Protein AF-A0AA97F241-F1 (afdb_monomer)

Radius of gyration: 22.25 Å; Cα contacts (8 Å, |Δi|>4): 266; chains: 1; bounding box: 57×58×54 Å

Sequence (147 aa):
MTLIEFVVSIIVLSIIVVLAVPTLSTMINQQNLNKSADELIMLLKHARSIAILERRTVLVHIGTLSPVDPQILHWQPSGNTVLKSADTTLTFMPNGLLNIPSHAMVHTPTAFCSFMICDQAVAAQRSKTISISRMGRIQKVVEGKCL

Secondary structure (DSSP, 8-state):
--HHHHHHHHHHHHHHHTTSSHHHHHHHHHHHHHHHHHHHHHHHHHHHHHHHHTTS-EEEEESS-----TTEEEE---TT-EE-SPPEEEEE-TTS-EE--GGGEE-STT-EEEEEEES-SSS---EEEEEEETTS-EEEEEEE---

Foldseek 3Di:
DDPVVVVVVVVVVVVVVVPPPDVPLVVVLVVLQVVLVVVVVVLLVVQLVCCQVVVAKAKEKEDDDDPPDPRHHYGYRPDQKHWPDDTAIWIQGNQSFIDGPPVQWDPDPFIKGKIWMFSHDPPTAKIWIWIAGRNSDTDDTDIDGDD

Solvent-accessible surface area (backbone atoms only — not comparable to full-atom values): 8090 Å² total; per-residue (Å²): 138,59,75,66,63,57,52,53,53,53,54,56,55,56,63,60,65,72,76,71,67,76,61,60,61,56,51,52,28,51,50,27,36,50,49,33,52,50,51,48,54,49,48,55,52,49,43,36,49,48,6,42,76,72,60,36,75,30,41,36,38,42,43,93,82,72,82,94,44,97,76,46,46,78,41,61,63,35,81,59,22,30,70,75,45,80,69,44,67,40,36,25,32,40,87,35,33,36,55,70,53,74,91,56,46,47,96,51,102,72,46,28,32,65,45,39,36,20,26,30,83,72,88,34,65,37,22,42,35,42,30,35,30,46,70,57,40,79,76,46,78,44,79,47,63,44,126

Nearest PDB structures (foldseek):
  6j4e-assembly1_B  TM=7.756E-01  e=5.904E+00  Arabidopsis thaliana
  6s5u-assembly3_B  TM=3.373E-01  e=5.554E-01  Ophiorrhiza pumila
  5o7x-assembly1_A  TM=3.371E-01  e=2.685E+00  Saccharomyces cerevisiae S288C
  3ala-assembly1_A  TM=3.771E-01  e=7.523E+00  Homo sapiens

pLDDT: mean 85.56, std 10.24, range [57.0, 96.56]

Mean predicted aligned error: 9.05 Å

Structure (mmCIF, N/CA/C/O backbone):
data_AF-A0AA97F241-F1
#
_entry.id   AF-A0AA97F241-F1
#
loop_
_atom_site.group_PDB
_atom_site.id
_atom_site.type_symbol
_atom_site.label_atom_id
_atom_site.label_alt_id
_atom_site.label_comp_id
_atom_site.label_asym_id
_atom_site.label_entity_id
_atom_site.label_seq_id
_atom_site.pdbx_PDB_ins_code
_atom_site.Cartn_x
_atom_site.Cartn_y
_atom_site.Cartn_z
_atom_site.occupancy
_atom_site.B_iso_or_equiv
_atom_site.auth_seq_id
_atom_site.auth_comp_id
_atom_site.auth_asym_id
_atom_site.auth_atom_id
_atom_site.pdbx_PDB_model_num
ATOM 1 N N . MET A 1 1 ? -41.804 35.998 28.000 1.00 61.56 1 MET A N 1
ATOM 2 C CA . MET A 1 1 ? -41.162 34.681 27.808 1.00 61.56 1 MET A CA 1
ATOM 3 C C . MET A 1 1 ? -41.105 33.985 29.148 1.00 61.56 1 MET A C 1
ATOM 5 O O . MET A 1 1 ? -40.671 34.603 30.113 1.00 61.56 1 MET A O 1
ATOM 9 N N . THR A 1 2 ? -41.627 32.767 29.238 1.00 84.56 2 THR A N 1
ATOM 10 C CA . THR A 1 2 ? -41.733 32.043 30.512 1.00 84.56 2 THR A CA 1
ATOM 11 C C . THR A 1 2 ? -40.488 31.183 30.736 1.00 84.56 2 THR A C 1
ATOM 13 O O . THR A 1 2 ? -39.944 30.616 29.793 1.00 84.56 2 THR A O 1
ATOM 16 N N . LEU A 1 3 ? -40.021 31.082 31.986 1.00 74.94 3 LEU A N 1
ATOM 17 C CA . LEU A 1 3 ? -38.820 30.312 32.352 1.00 74.94 3 LEU A CA 1
ATOM 18 C C . LEU A 1 3 ? -38.917 28.836 31.907 1.00 74.94 3 LEU A C 1
ATOM 20 O O . LEU A 1 3 ? -37.918 28.219 31.549 1.00 74.94 3 LEU A O 1
ATOM 24 N N . ILE A 1 4 ? -40.139 28.292 31.886 1.00 81.19 4 ILE A N 1
ATOM 25 C CA . ILE A 1 4 ? -40.440 26.902 31.519 1.00 81.19 4 ILE A CA 1
ATOM 26 C C . ILE A 1 4 ? -40.190 26.620 30.030 1.00 81.19 4 ILE A C 1
ATOM 28 O O . ILE A 1 4 ? -39.648 25.577 29.677 1.00 81.19 4 ILE A O 1
ATOM 32 N N . GLU A 1 5 ? -40.515 27.570 29.156 1.00 82.62 5 GLU A N 1
ATOM 33 C CA . GLU A 1 5 ? -40.363 27.439 27.704 1.00 82.62 5 GLU A CA 1
ATOM 34 C C . GLU A 1 5 ? -38.882 27.357 27.302 1.00 82.62 5 GLU A C 1
ATOM 36 O O . GLU A 1 5 ? -38.494 26.593 26.413 1.00 82.62 5 GLU A O 1
ATOM 41 N N . PHE A 1 6 ? -38.030 28.080 28.033 1.00 82.19 6 PHE A N 1
ATOM 42 C CA . PHE A 1 6 ? -36.587 28.066 27.822 1.00 82.19 6 PHE A CA 1
ATOM 43 C C . PHE A 1 6 ? -35.944 26.750 28.295 1.00 82.19 6 PHE A C 1
ATOM 45 O O . PHE A 1 6 ? -35.092 26.195 27.602 1.00 82.19 6 PHE A O 1
ATOM 52 N N . VAL A 1 7 ? -36.398 26.194 29.425 1.00 86.25 7 VAL A N 1
ATOM 53 C CA . VAL A 1 7 ? -35.914 24.901 29.946 1.00 86.25 7 VAL A CA 1
ATOM 54 C C . VAL A 1 7 ? -36.297 23.748 29.014 1.00 86.25 7 VAL A C 1
ATOM 56 O O . VAL A 1 7 ? -35.450 22.916 28.693 1.00 86.25 7 VAL A O 1
ATOM 59 N N . VAL A 1 8 ? -37.535 23.721 28.512 1.00 83.25 8 VAL A N 1
ATOM 60 C CA . VAL A 1 8 ? -37.994 22.672 27.584 1.00 83.25 8 VAL A CA 1
ATOM 61 C C . VAL A 1 8 ? -37.211 22.711 26.269 1.00 83.25 8 VAL A C 1
ATOM 63 O O . VAL A 1 8 ? -36.788 21.666 25.779 1.00 83.25 8 VAL A O 1
ATOM 66 N N . SER A 1 9 ? -36.935 23.904 25.736 1.00 82.31 9 SER A N 1
ATOM 67 C CA . SER A 1 9 ? -36.167 24.060 24.493 1.00 82.31 9 SER A CA 1
ATOM 68 C C . SER A 1 9 ? -34.727 23.538 24.617 1.00 82.31 9 SER A C 1
ATOM 70 O O . SER A 1 9 ? -34.243 22.847 23.721 1.00 82.31 9 SER A O 1
ATOM 72 N N . ILE A 1 10 ? -34.052 23.796 25.745 1.00 81.31 10 ILE A N 1
ATOM 73 C CA . ILE A 1 10 ? -32.689 23.295 26.012 1.00 81.31 10 ILE A CA 1
ATOM 74 C C . ILE A 1 10 ? -32.681 21.770 26.205 1.00 81.31 10 ILE A C 1
ATOM 76 O O . ILE A 1 10 ? -31.787 21.083 25.703 1.00 81.31 10 ILE A O 1
ATOM 80 N N . ILE A 1 11 ? -33.691 21.219 26.887 1.00 82.19 11 ILE A N 1
ATOM 81 C CA . ILE A 1 11 ? -33.816 19.769 27.100 1.00 82.19 11 ILE A CA 1
ATOM 82 C C . ILE A 1 11 ? -34.007 19.048 25.762 1.00 82.19 11 ILE A C 1
ATOM 84 O O . ILE A 1 11 ? -33.306 18.080 25.481 1.00 82.19 11 ILE A O 1
ATOM 88 N N . VAL A 1 12 ? -34.884 19.547 24.892 1.00 82.19 12 VAL A N 1
ATOM 89 C CA . VAL A 1 12 ? -35.119 18.934 23.577 1.00 82.19 12 VAL A CA 1
ATOM 90 C C . VAL A 1 12 ? -33.876 19.030 22.684 1.00 82.19 12 VAL A C 1
ATOM 92 O O . VAL A 1 12 ? -33.519 18.049 22.032 1.00 82.19 12 VAL A O 1
ATOM 95 N N . LEU A 1 13 ? -33.158 20.161 22.703 1.00 73.38 13 LEU A N 1
ATOM 96 C CA . LEU A 1 13 ? -31.927 20.333 21.924 1.00 73.38 13 LEU A CA 1
ATOM 97 C C . LEU A 1 13 ? -30.815 19.366 22.373 1.00 73.38 13 LEU A C 1
ATOM 99 O O . LEU A 1 13 ? -30.093 18.829 21.536 1.00 73.38 13 LEU A O 1
ATOM 103 N N . SER A 1 14 ? -30.704 19.095 23.677 1.00 70.88 14 SER A N 1
ATOM 104 C CA . SER A 1 14 ? -29.668 18.199 24.214 1.00 70.88 14 SER A CA 1
ATOM 105 C C . SER A 1 14 ? -29.875 16.725 23.839 1.00 70.88 14 SER A C 1
ATOM 107 O O . SER A 1 14 ? -28.897 16.031 23.569 1.00 70.88 14 SER A O 1
ATOM 109 N N . ILE A 1 15 ? -31.123 16.257 23.718 1.00 70.62 15 ILE A N 1
ATOM 110 C CA . ILE A 1 15 ? -31.437 14.881 23.284 1.00 70.62 15 ILE A CA 1
ATOM 111 C C . ILE A 1 15 ? -31.003 14.642 21.829 1.00 70.62 15 ILE A C 1
ATOM 113 O O . ILE A 1 15 ? -30.498 13.571 21.493 1.00 70.62 15 ILE A O 1
ATOM 117 N N . ILE A 1 16 ? -31.158 15.645 20.962 1.00 65.44 16 ILE A N 1
ATOM 118 C CA . ILE A 1 16 ? -30.876 15.518 19.525 1.00 65.44 16 ILE A CA 1
ATOM 119 C C . ILE A 1 16 ? -29.361 15.456 19.251 1.00 65.44 16 ILE A C 1
ATOM 121 O O . ILE A 1 16 ? -28.928 14.757 18.335 1.00 65.44 16 ILE A O 1
ATOM 125 N N . VAL A 1 17 ? -28.535 16.114 20.074 1.00 62.97 17 VAL A N 1
ATOM 126 C CA . VAL A 1 17 ? -27.066 16.140 19.909 1.00 62.97 17 VAL A CA 1
ATOM 127 C C . VAL A 1 17 ? -26.421 14.760 20.118 1.00 62.97 17 VAL A C 1
ATOM 129 O O . VAL A 1 17 ? -25.401 14.456 19.501 1.00 62.97 17 VAL A O 1
ATOM 132 N N . VAL A 1 18 ? -27.022 13.885 20.929 1.00 64.25 18 VAL A N 1
ATOM 133 C CA . VAL A 1 18 ? -26.415 12.595 21.316 1.00 64.25 18 VAL A CA 1
ATOM 134 C C . VAL A 1 18 ? -26.478 11.540 20.197 1.00 64.25 18 VAL A C 1
ATOM 136 O O . VAL A 1 18 ? -25.704 10.585 20.202 1.00 64.25 18 VAL A O 1
ATOM 139 N N . LEU A 1 19 ? -27.341 11.709 19.190 1.00 62.59 19 LEU A N 1
ATOM 140 C CA . LEU A 1 19 ? -27.616 10.662 18.195 1.00 62.59 19 LEU A CA 1
ATOM 141 C C . LEU A 1 19 ? -26.725 10.704 16.937 1.00 62.59 19 LEU A C 1
ATOM 143 O O . LEU A 1 19 ? -26.733 9.752 16.159 1.00 62.59 19 LEU A O 1
ATOM 147 N N . ALA A 1 20 ? -25.946 11.767 16.712 1.00 57.00 20 ALA A N 1
ATOM 148 C CA . ALA A 1 20 ? -25.358 12.037 15.390 1.00 57.00 20 ALA A CA 1
ATOM 149 C C . ALA A 1 20 ? -23.866 11.675 15.212 1.00 57.00 20 ALA A C 1
ATOM 151 O O . ALA A 1 20 ? -23.335 11.800 14.110 1.00 57.00 20 ALA A O 1
ATOM 152 N N . VAL A 1 21 ? -23.157 11.239 16.256 1.00 60.97 21 VAL A N 1
ATOM 153 C CA . VAL A 1 21 ? -21.678 11.252 16.251 1.00 60.97 21 VAL A CA 1
ATOM 154 C C . VAL A 1 21 ? -20.970 9.939 15.831 1.00 60.97 21 VAL A C 1
ATOM 156 O O . VAL A 1 21 ? -19.874 10.037 15.275 1.00 60.97 21 VAL A O 1
ATOM 159 N N . PRO A 1 22 ? -21.508 8.706 15.987 1.00 61.38 22 PRO A N 1
ATOM 160 C CA . PRO A 1 22 ? -20.666 7.516 15.805 1.00 61.38 22 PRO A CA 1
ATOM 161 C C . PRO A 1 22 ? -20.477 7.069 14.341 1.00 61.38 22 PRO A C 1
ATOM 163 O O . PRO A 1 22 ? -19.496 6.394 14.031 1.00 61.38 22 PRO A O 1
ATOM 166 N N . THR A 1 23 ? -21.372 7.420 13.412 1.00 64.25 23 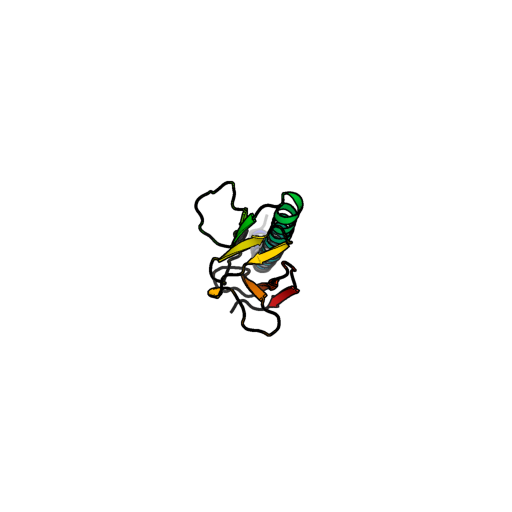THR A N 1
ATOM 167 C CA . THR A 1 23 ? -21.366 6.847 12.047 1.00 64.25 23 THR A CA 1
ATOM 168 C C . THR A 1 23 ? -20.363 7.512 11.104 1.00 64.25 23 THR A C 1
ATOM 170 O O . THR A 1 23 ? -19.732 6.821 10.301 1.00 64.25 23 THR A O 1
ATOM 173 N N . LEU A 1 24 ? -20.149 8.825 11.228 1.00 74.38 24 LEU A N 1
ATOM 174 C CA . LEU A 1 24 ? -19.287 9.591 10.320 1.00 74.38 24 LEU A CA 1
ATOM 175 C C . LEU A 1 24 ? -17.833 9.108 10.343 1.00 74.38 24 LEU A C 1
ATOM 177 O O . LEU A 1 24 ? -17.231 8.918 9.288 1.00 74.38 24 LEU A O 1
ATOM 181 N N . SER A 1 25 ? -17.290 8.835 11.532 1.00 78.94 25 SER A N 1
ATOM 182 C CA . SER A 1 25 ? -15.921 8.326 11.677 1.00 78.94 25 SER A CA 1
ATOM 183 C C . SER A 1 25 ? -15.734 6.987 10.952 1.00 78.94 25 SER A C 1
ATOM 185 O O . SER A 1 25 ? -14.766 6.805 10.213 1.00 78.94 25 SER A O 1
ATOM 187 N N . THR A 1 26 ? -16.704 6.074 11.069 1.00 82.06 26 THR A N 1
ATOM 188 C CA . THR A 1 26 ? -16.631 4.764 10.401 1.00 82.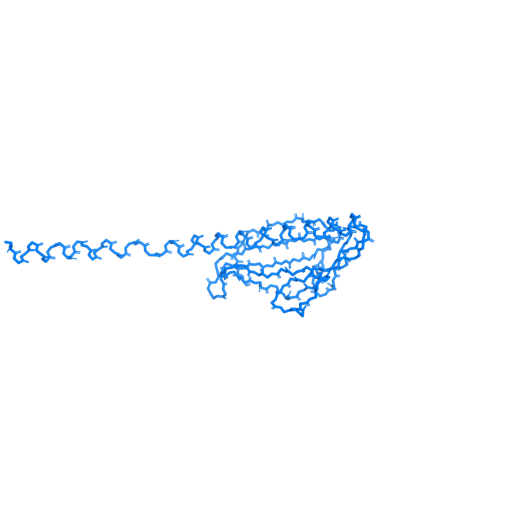06 26 THR A CA 1
ATOM 189 C C . THR A 1 26 ? -16.723 4.867 8.878 1.00 82.06 26 THR A C 1
ATOM 191 O O . THR A 1 26 ? -16.011 4.146 8.178 1.00 82.06 26 THR A O 1
ATOM 194 N N . MET A 1 27 ? -17.544 5.788 8.358 1.00 85.75 27 MET A N 1
ATOM 195 C CA . MET A 1 27 ? -17.659 6.034 6.919 1.00 85.75 27 MET A CA 1
ATOM 196 C C . MET A 1 27 ? -16.374 6.639 6.349 1.00 85.75 27 MET A C 1
ATOM 198 O O . MET A 1 27 ? -15.881 6.163 5.329 1.00 85.75 27 MET A O 1
ATOM 202 N N . ILE A 1 28 ? -15.797 7.637 7.025 1.00 89.38 28 ILE A N 1
ATOM 203 C CA . ILE A 1 28 ? -14.538 8.271 6.608 1.00 89.38 28 ILE A CA 1
ATOM 204 C C . ILE A 1 28 ? -13.395 7.249 6.607 1.00 89.38 28 ILE A C 1
ATOM 206 O O . ILE A 1 28 ? -12.640 7.169 5.641 1.00 89.38 28 ILE A O 1
ATOM 210 N N . ASN A 1 29 ? -13.289 6.414 7.644 1.00 89.94 29 ASN A N 1
ATOM 211 C CA . ASN A 1 29 ? -12.261 5.372 7.710 1.00 89.94 29 ASN A CA 1
ATOM 212 C C . ASN A 1 29 ? -12.409 4.344 6.578 1.00 89.94 29 ASN A C 1
ATOM 214 O O . ASN A 1 29 ? -11.417 3.944 5.971 1.00 89.94 29 ASN A O 1
ATOM 218 N N . GLN A 1 30 ? -13.641 3.961 6.233 1.00 90.25 30 GLN A N 1
ATOM 219 C CA . GLN A 1 30 ? -13.893 3.072 5.100 1.00 90.25 30 GLN A CA 1
ATOM 220 C C . GLN A 1 30 ? -13.531 3.724 3.757 1.00 90.25 30 GLN A C 1
ATOM 222 O O . GLN A 1 30 ? -12.946 3.067 2.895 1.00 90.25 30 GLN A O 1
ATOM 227 N N . GLN A 1 31 ? -13.841 5.009 3.576 1.00 92.19 31 GLN A N 1
ATOM 228 C CA . GLN A 1 31 ? -13.446 5.758 2.382 1.00 92.19 31 GLN A CA 1
ATOM 229 C C . GLN A 1 31 ? -11.923 5.855 2.259 1.00 92.19 31 GLN A C 1
ATOM 231 O O . GLN A 1 31 ? -11.390 5.588 1.184 1.00 92.19 31 GLN A O 1
ATOM 236 N N . ASN A 1 32 ? -11.223 6.151 3.357 1.00 93.62 32 ASN A N 1
ATOM 237 C CA . ASN A 1 32 ? -9.763 6.161 3.394 1.00 93.62 32 ASN A CA 1
ATOM 238 C C . ASN A 1 32 ? -9.192 4.780 3.044 1.00 93.62 32 ASN A C 1
ATOM 240 O O . ASN A 1 32 ? -8.283 4.696 2.226 1.00 93.62 32 ASN A O 1
ATOM 244 N N . LEU A 1 33 ? -9.753 3.693 3.591 1.00 94.44 33 LEU A N 1
ATOM 245 C CA . LEU A 1 33 ? -9.324 2.323 3.283 1.00 94.44 33 LEU A CA 1
ATOM 246 C C . LEU A 1 33 ? -9.479 1.985 1.797 1.00 94.44 33 LEU A C 1
ATOM 248 O O . LEU A 1 33 ? -8.568 1.413 1.199 1.00 94.44 33 LEU A O 1
ATOM 252 N N . ASN A 1 34 ? -10.610 2.354 1.194 1.00 94.62 34 ASN A N 1
ATOM 253 C CA . ASN A 1 34 ? -10.836 2.170 -0.239 1.00 94.62 34 ASN A CA 1
ATOM 254 C C . ASN A 1 34 ? -9.837 2.979 -1.068 1.00 94.62 34 ASN A C 1
ATOM 256 O O . ASN A 1 34 ? -9.152 2.414 -1.913 1.00 94.62 34 ASN A O 1
ATOM 260 N N . LYS A 1 35 ? -9.707 4.274 -0.771 1.00 94.88 35 LYS A N 1
ATOM 261 C CA . LYS A 1 35 ? -8.802 5.181 -1.478 1.00 94.88 35 LYS A CA 1
ATOM 262 C C . LYS A 1 35 ? -7.350 4.708 -1.403 1.00 94.88 35 LYS A C 1
ATOM 264 O O . LYS A 1 35 ? -6.700 4.593 -2.432 1.00 94.88 35 LYS A O 1
ATOM 269 N N . SER A 1 36 ? -6.876 4.373 -0.208 1.00 94.38 36 SER A N 1
ATOM 270 C CA . SER A 1 36 ? -5.524 3.867 0.056 1.00 94.38 36 SER A CA 1
ATOM 271 C C . SER A 1 36 ? -5.234 2.585 -0.742 1.00 94.38 36 SER A C 1
ATOM 273 O O . SER A 1 36 ? -4.199 2.467 -1.402 1.00 94.38 36 SER A O 1
ATOM 275 N N . ALA A 1 37 ? -6.190 1.647 -0.772 1.00 94.56 37 ALA A N 1
ATOM 276 C CA . ALA A 1 37 ? -6.093 0.425 -1.571 1.00 94.56 37 ALA A CA 1
ATOM 277 C C . ALA A 1 37 ? -6.075 0.701 -3.086 1.00 94.56 37 ALA A C 1
ATOM 279 O O . ALA A 1 37 ? -5.265 0.116 -3.811 1.00 94.56 37 ALA A O 1
ATOM 280 N N . ASP A 1 38 ? -6.935 1.597 -3.567 1.00 95.12 38 ASP A N 1
ATOM 281 C CA . ASP A 1 38 ? -7.007 1.970 -4.980 1.00 95.12 38 ASP A CA 1
ATOM 282 C C . ASP A 1 38 ? -5.739 2.705 -5.433 1.00 95.12 38 ASP A C 1
ATOM 284 O O . ASP A 1 38 ? -5.216 2.418 -6.509 1.00 95.12 38 ASP A O 1
ATOM 288 N N . GLU A 1 39 ? -5.191 3.591 -4.598 1.00 95.31 39 GLU A N 1
ATOM 289 C CA . GLU A 1 39 ? -3.907 4.264 -4.820 1.00 95.31 39 GLU A CA 1
ATOM 290 C C . GLU A 1 39 ? -2.768 3.251 -4.973 1.00 95.31 39 GLU A C 1
ATOM 292 O O . GLU A 1 39 ? -1.991 3.352 -5.925 1.00 95.31 39 GLU A O 1
ATOM 297 N N . LEU A 1 40 ? -2.709 2.223 -4.117 1.00 94.81 40 LEU A N 1
ATOM 298 C CA . LEU A 1 40 ? -1.712 1.156 -4.245 1.00 94.81 40 LEU A CA 1
ATOM 299 C C . LEU A 1 40 ? -1.882 0.392 -5.562 1.00 94.81 40 LEU A C 1
ATOM 301 O O . LEU A 1 40 ? -0.921 0.173 -6.297 1.00 94.81 40 LEU A O 1
ATOM 305 N N . ILE A 1 41 ? -3.112 -0.002 -5.890 1.00 95.06 41 ILE A N 1
ATOM 306 C CA . ILE A 1 41 ? -3.435 -0.725 -7.126 1.00 95.06 41 ILE A CA 1
ATOM 307 C C . I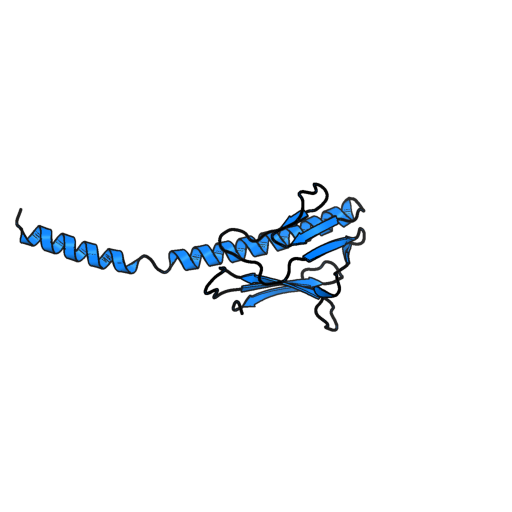LE A 1 41 ? -3.040 0.090 -8.361 1.00 95.06 41 ILE A C 1
ATOM 309 O O . ILE A 1 41 ? -2.451 -0.454 -9.301 1.00 95.06 41 ILE A O 1
ATOM 313 N N . MET A 1 42 ? -3.367 1.382 -8.371 1.00 95.25 42 MET A N 1
ATOM 314 C CA . MET A 1 42 ? -3.010 2.297 -9.449 1.00 95.25 42 MET A CA 1
ATOM 315 C C . MET A 1 42 ? -1.497 2.441 -9.561 1.00 95.25 42 MET A C 1
ATOM 317 O O . MET A 1 42 ? -0.974 2.306 -10.667 1.00 95.25 42 MET A O 1
ATOM 321 N N . LEU A 1 43 ? -0.785 2.613 -8.442 1.00 95.12 43 LEU A N 1
ATOM 322 C CA . LEU A 1 43 ? 0.671 2.716 -8.453 1.00 95.12 43 LEU A CA 1
ATOM 323 C C . LEU A 1 43 ? 1.330 1.442 -8.988 1.00 95.12 43 LEU A C 1
ATOM 325 O O . LEU A 1 43 ? 2.212 1.522 -9.837 1.00 95.12 43 LEU A O 1
ATOM 329 N N . LEU A 1 44 ? 0.875 0.259 -8.567 1.00 94.81 44 LEU A N 1
ATOM 330 C CA . LEU A 1 44 ? 1.406 -1.021 -9.049 1.00 94.81 44 LEU A CA 1
ATOM 331 C C . LEU A 1 44 ? 1.183 -1.204 -10.558 1.00 94.81 44 LEU A C 1
ATOM 333 O O . LEU A 1 44 ? 2.073 -1.671 -11.272 1.00 94.81 44 LEU A O 1
ATOM 337 N N . LYS A 1 45 ? 0.004 -0.823 -11.067 1.00 94.81 45 LYS A N 1
ATOM 338 C CA . LYS A 1 45 ? -0.285 -0.840 -12.511 1.00 94.81 45 LYS A CA 1
ATOM 339 C C . LYS A 1 45 ? 0.591 0.157 -13.266 1.00 94.81 45 LYS A C 1
ATOM 341 O O . LYS A 1 45 ? 1.123 -0.179 -14.323 1.00 94.81 45 LYS A O 1
ATOM 346 N N . HIS A 1 46 ? 0.747 1.358 -12.720 1.00 94.75 46 HIS A N 1
ATOM 347 C CA . HIS A 1 46 ? 1.557 2.416 -13.302 1.00 94.75 46 HIS A CA 1
ATOM 348 C C . HIS A 1 46 ? 3.035 2.018 -13.375 1.00 94.75 46 HIS A C 1
ATOM 350 O O . HIS A 1 46 ? 3.621 2.063 -14.453 1.00 94.75 46 HIS A O 1
ATOM 356 N N . ALA A 1 47 ? 3.601 1.509 -12.279 1.00 94.25 47 ALA A N 1
ATOM 357 C CA . ALA A 1 47 ? 4.975 1.022 -1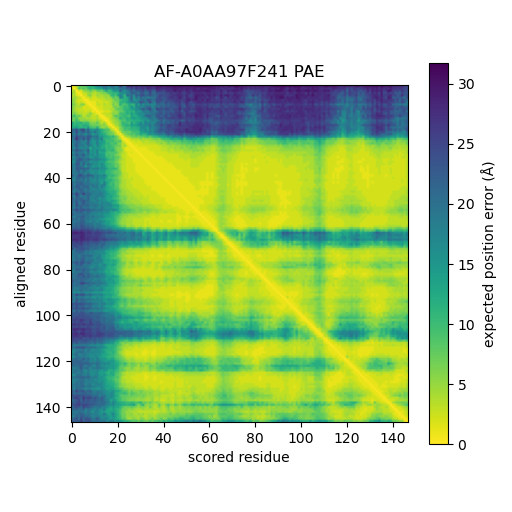2.208 1.00 94.25 47 ALA A CA 1
ATOM 358 C C . ALA A 1 47 ? 5.254 -0.084 -13.231 1.00 94.25 47 ALA A C 1
ATOM 360 O O . ALA A 1 47 ? 6.248 -0.034 -13.954 1.00 94.25 47 ALA A O 1
ATOM 361 N N . ARG A 1 48 ? 4.335 -1.053 -13.354 1.00 94.50 48 ARG A N 1
ATOM 362 C CA . ARG A 1 48 ? 4.412 -2.090 -14.390 1.00 94.50 48 ARG A CA 1
ATOM 363 C C . ARG A 1 48 ? 4.418 -1.488 -15.792 1.00 94.50 48 ARG A C 1
ATOM 365 O O . ARG A 1 48 ? 5.192 -1.928 -16.638 1.00 94.50 48 ARG A O 1
ATOM 372 N N . SER A 1 49 ? 3.531 -0.529 -16.047 1.00 95.12 49 SER A N 1
ATOM 373 C CA . SER A 1 49 ? 3.426 0.126 -17.349 1.00 95.12 49 SER A CA 1
ATOM 374 C C . SER A 1 49 ? 4.718 0.857 -17.700 1.00 95.12 49 SER A C 1
ATOM 376 O O . SER A 1 49 ? 5.235 0.651 -18.792 1.00 95.12 49 SER A O 1
ATOM 378 N N . ILE A 1 50 ? 5.274 1.643 -16.772 1.00 94.38 50 ILE A N 1
ATOM 379 C CA . ILE A 1 50 ? 6.560 2.331 -16.954 1.00 94.38 50 ILE A CA 1
ATOM 380 C C . ILE A 1 50 ? 7.665 1.317 -17.250 1.00 94.38 50 ILE A C 1
ATOM 382 O O . ILE A 1 50 ? 8.384 1.481 -18.230 1.00 94.38 50 ILE A O 1
ATOM 386 N N . ALA A 1 51 ? 7.768 0.237 -16.468 1.00 94.69 51 ALA A N 1
ATOM 387 C CA . ALA A 1 51 ? 8.822 -0.756 -16.654 1.00 94.69 51 ALA A CA 1
ATOM 388 C C . ALA A 1 51 ? 8.807 -1.371 -18.064 1.00 94.69 51 ALA A C 1
ATOM 390 O O . ALA A 1 51 ? 9.852 -1.514 -18.699 1.00 94.69 51 ALA A O 1
ATOM 391 N N . ILE A 1 52 ? 7.613 -1.686 -18.577 1.00 95.81 52 ILE A N 1
ATOM 392 C CA . ILE A 1 52 ? 7.434 -2.263 -19.915 1.00 95.81 52 ILE A CA 1
ATOM 393 C C . ILE A 1 52 ? 7.695 -1.221 -21.011 1.00 95.81 52 ILE A C 1
ATOM 395 O O . ILE A 1 52 ? 8.408 -1.510 -21.973 1.00 95.81 52 ILE A O 1
ATOM 399 N N . LEU A 1 53 ? 7.114 -0.025 -20.886 1.00 96.56 53 LEU A N 1
ATOM 400 C CA . LEU A 1 53 ? 7.168 1.014 -21.919 1.00 96.56 53 LEU A CA 1
ATOM 401 C C . LEU A 1 53 ? 8.568 1.616 -22.053 1.00 96.56 53 LEU A C 1
ATOM 403 O O . LEU A 1 53 ? 9.072 1.766 -23.162 1.00 96.56 53 LEU A O 1
ATOM 407 N N . GLU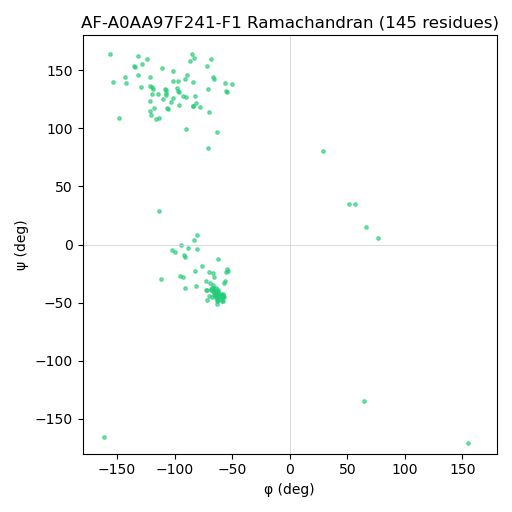 A 1 54 ? 9.211 1.913 -20.927 1.00 95.62 54 GLU A N 1
ATOM 408 C CA . GLU A 1 54 ? 10.544 2.520 -20.888 1.00 95.62 54 GLU A CA 1
ATOM 409 C C . GLU A 1 54 ? 11.667 1.474 -20.912 1.00 95.62 54 GLU A C 1
ATOM 411 O O . GLU A 1 54 ? 12.843 1.827 -20.954 1.00 95.62 54 GLU A O 1
ATOM 416 N N . ARG A 1 55 ? 11.319 0.178 -20.894 1.00 94.94 55 ARG A N 1
ATOM 417 C CA . ARG A 1 55 ? 12.251 -0.962 -20.881 1.00 94.94 55 ARG A CA 1
ATOM 418 C C . ARG A 1 55 ? 13.316 -0.875 -19.785 1.00 94.94 55 ARG A C 1
ATOM 420 O O . ARG A 1 55 ? 14.443 -1.337 -19.968 1.00 94.94 55 ARG A O 1
ATOM 427 N N . ARG A 1 56 ? 12.952 -0.325 -18.628 1.00 94.38 56 ARG A N 1
ATOM 428 C CA . ARG A 1 56 ? 13.828 -0.234 -17.456 1.00 94.38 56 ARG A CA 1
ATOM 429 C C . ARG A 1 56 ? 13.197 -0.880 -16.239 1.00 94.38 56 ARG A C 1
ATOM 431 O O . ARG A 1 56 ? 11.988 -1.069 -16.162 1.00 94.38 56 ARG A O 1
ATOM 438 N N . THR A 1 57 ? 14.042 -1.223 -15.282 1.00 94.31 57 THR A N 1
ATOM 439 C CA . THR A 1 57 ? 13.584 -1.695 -13.982 1.00 94.31 57 THR A CA 1
ATOM 440 C C . THR A 1 57 ? 12.975 -0.530 -13.205 1.00 94.31 57 THR A C 1
ATOM 442 O O . THR A 1 57 ? 13.569 0.544 -13.148 1.00 94.31 57 THR A O 1
ATOM 445 N N . VAL A 1 58 ? 11.806 -0.748 -12.604 1.00 94.69 58 VAL A N 1
ATOM 446 C CA . VAL A 1 58 ? 11.117 0.236 -11.756 1.00 94.69 58 VAL A CA 1
ATOM 447 C C . VAL A 1 58 ? 10.961 -0.342 -10.359 1.00 94.69 58 VAL A C 1
ATOM 449 O O . VAL A 1 58 ? 10.484 -1.467 -10.193 1.00 94.69 58 VAL A O 1
ATOM 452 N N . LEU A 1 59 ? 11.361 0.428 -9.353 1.00 93.88 59 LEU A N 1
ATOM 453 C CA . LEU A 1 59 ? 11.233 0.053 -7.951 1.00 93.88 59 LEU A CA 1
ATOM 454 C C . LEU A 1 59 ? 9.986 0.705 -7.360 1.00 93.88 59 LEU A C 1
ATOM 456 O O . LEU A 1 59 ? 9.740 1.890 -7.577 1.00 93.88 59 LEU A O 1
ATOM 460 N N . VAL A 1 60 ? 9.208 -0.072 -6.611 1.00 93.44 60 VAL A N 1
ATOM 461 C CA . VAL A 1 60 ? 8.065 0.423 -5.841 1.00 93.44 60 VAL A CA 1
ATOM 462 C C . VAL A 1 60 ? 8.281 0.078 -4.383 1.00 93.44 60 VAL A C 1
ATOM 464 O O . VAL A 1 60 ? 8.285 -1.099 -4.028 1.00 93.44 60 VAL A O 1
ATOM 467 N N . HIS A 1 61 ? 8.442 1.086 -3.540 1.00 93.12 61 HIS A N 1
ATOM 468 C CA . HIS A 1 61 ? 8.496 0.909 -2.099 1.00 93.12 61 HIS A CA 1
ATOM 469 C C . HIS A 1 61 ? 7.099 1.084 -1.496 1.00 93.12 61 HIS A C 1
ATOM 471 O O . HIS A 1 61 ? 6.425 2.082 -1.750 1.00 93.12 61 HIS A O 1
ATOM 477 N N . ILE A 1 62 ? 6.674 0.104 -0.705 1.00 92.31 62 ILE A N 1
ATOM 478 C CA . ILE A 1 62 ? 5.379 0.053 -0.026 1.00 92.31 62 ILE A CA 1
ATOM 479 C C . ILE A 1 62 ? 5.685 0.081 1.469 1.00 92.31 62 ILE A C 1
ATOM 481 O O . ILE A 1 62 ? 6.208 -0.906 1.987 1.00 92.31 62 ILE A O 1
ATOM 485 N N . GLY A 1 63 ? 5.399 1.194 2.143 1.00 88.94 63 GLY A N 1
ATOM 486 C CA . GLY A 1 63 ? 5.809 1.366 3.534 1.00 88.94 63 GLY A CA 1
ATOM 487 C C . GLY A 1 63 ? 5.965 2.818 3.963 1.00 88.94 63 GLY A C 1
ATOM 488 O O . GLY A 1 63 ? 5.578 3.739 3.245 1.00 88.94 63 GLY A O 1
ATOM 489 N N . THR A 1 64 ? 6.522 3.019 5.155 1.00 74.31 64 THR A N 1
ATOM 490 C CA . THR A 1 64 ? 6.623 4.351 5.782 1.00 74.31 64 THR A CA 1
ATOM 491 C C . THR A 1 64 ? 7.992 5.007 5.627 1.00 74.31 64 THR A C 1
ATOM 493 O O . THR A 1 64 ? 8.146 6.175 5.983 1.00 74.31 64 THR A O 1
ATOM 496 N N . LEU A 1 65 ? 8.991 4.305 5.083 1.00 64.88 65 LEU A N 1
ATOM 49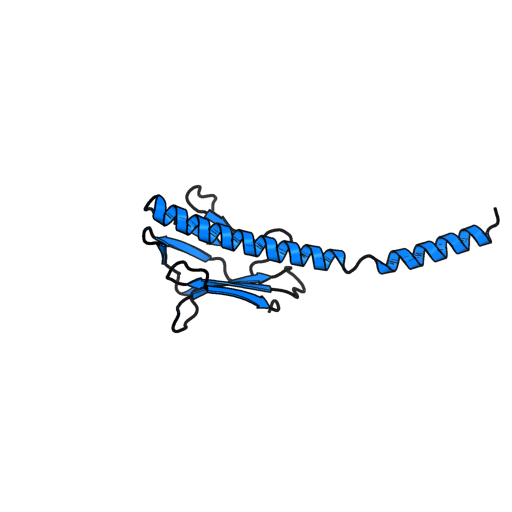7 C CA . LEU A 1 65 ? 10.374 4.776 5.090 1.00 64.88 65 LEU A CA 1
ATOM 498 C C . LEU A 1 65 ? 11.159 4.317 3.859 1.00 64.88 65 LEU A C 1
ATOM 500 O O . LEU A 1 65 ? 11.618 3.181 3.768 1.00 64.88 65 LEU A O 1
ATOM 504 N N . SER A 1 66 ? 11.447 5.266 2.974 1.00 62.34 66 SER A N 1
ATOM 505 C CA . SER A 1 66 ? 12.595 5.176 2.077 1.00 62.34 66 SER A CA 1
ATOM 506 C C . SER A 1 66 ? 13.196 6.570 1.902 1.00 62.34 66 SER A C 1
ATOM 508 O O . SER A 1 66 ? 12.438 7.545 1.882 1.00 62.34 66 SER A O 1
ATOM 510 N N . P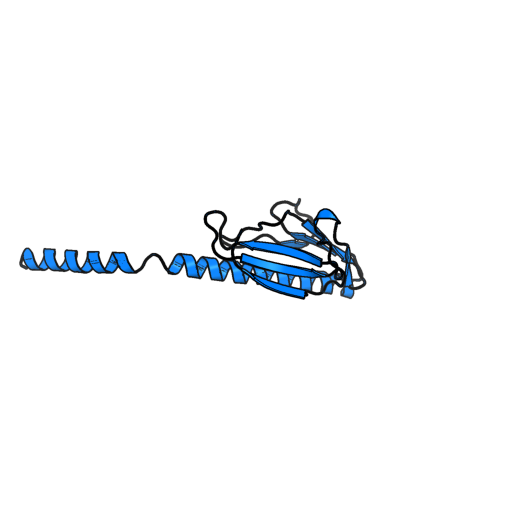RO A 1 67 ? 14.531 6.705 1.779 1.00 65.94 67 PRO A N 1
ATOM 511 C CA . PRO A 1 67 ? 15.121 7.946 1.291 1.00 65.94 67 PRO A CA 1
ATOM 512 C C . PRO A 1 67 ? 14.420 8.350 -0.009 1.00 65.94 67 PRO A C 1
ATOM 514 O O . PRO A 1 67 ? 14.101 7.481 -0.825 1.00 65.94 67 PRO A O 1
ATOM 517 N N . VAL A 1 68 ? 14.137 9.650 -0.151 1.00 67.44 68 VAL A N 1
ATOM 518 C CA . VAL A 1 68 ? 13.488 10.214 -1.339 1.00 67.44 68 VAL A CA 1
ATOM 519 C C . VAL A 1 68 ? 14.426 9.993 -2.518 1.00 67.44 68 VAL A C 1
ATOM 521 O O . VAL A 1 68 ? 15.374 10.748 -2.723 1.00 67.44 68 VAL A O 1
ATOM 524 N N . ASP A 1 69 ? 14.176 8.922 -3.259 1.00 76.81 69 ASP A N 1
ATOM 525 C CA . ASP A 1 69 ? 14.869 8.608 -4.493 1.00 76.81 69 ASP A CA 1
ATOM 526 C C . ASP A 1 69 ? 13.898 8.893 -5.645 1.00 76.81 69 ASP A C 1
ATOM 528 O O . ASP A 1 69 ? 12.846 8.255 -5.727 1.00 76.81 69 ASP A O 1
ATOM 532 N N . PRO A 1 70 ? 14.211 9.836 -6.551 1.00 76.88 70 PRO A N 1
ATOM 533 C CA . PRO A 1 70 ? 13.342 10.144 -7.684 1.00 76.88 70 PRO A CA 1
ATOM 534 C C . PRO A 1 70 ? 13.144 8.956 -8.644 1.00 76.88 70 PRO A C 1
ATOM 536 O O . PRO A 1 70 ? 12.274 9.011 -9.511 1.00 76.88 70 PRO A O 1
ATOM 539 N N . GLN A 1 71 ? 13.943 7.893 -8.527 1.00 82.62 71 GLN A N 1
ATOM 540 C CA . GLN A 1 71 ? 13.825 6.672 -9.323 1.00 82.62 71 GLN A CA 1
ATOM 541 C C . GLN A 1 71 ? 12.938 5.601 -8.672 1.00 82.62 71 GLN A C 1
ATOM 543 O O . GLN A 1 71 ? 12.622 4.603 -9.327 1.00 82.62 71 GLN A O 1
ATOM 548 N N . ILE A 1 72 ? 12.521 5.793 -7.416 1.00 88.50 72 ILE A N 1
ATOM 549 C CA . ILE A 1 72 ? 11.674 4.855 -6.681 1.00 88.50 72 ILE A CA 1
ATOM 550 C C . ILE A 1 72 ? 10.273 5.447 -6.551 1.00 88.50 72 ILE A C 1
ATOM 552 O O . ILE A 1 72 ? 10.064 6.578 -6.123 1.00 88.50 72 ILE A O 1
ATOM 556 N N . LEU A 1 73 ? 9.275 4.656 -6.928 1.00 92.12 73 LEU A N 1
ATOM 557 C CA . LEU A 1 73 ? 7.884 5.000 -6.691 1.00 92.12 73 LEU A CA 1
ATOM 558 C C . LEU A 1 73 ? 7.521 4.622 -5.257 1.00 92.12 73 LEU A C 1
ATOM 560 O O . LEU A 1 73 ? 7.717 3.482 -4.841 1.00 92.12 73 LEU A O 1
ATOM 564 N N . HIS A 1 74 ? 6.966 5.564 -4.507 1.00 92.50 74 HIS A N 1
ATOM 565 C CA . HIS A 1 74 ? 6.608 5.347 -3.111 1.00 92.50 74 HIS A CA 1
ATOM 566 C C . HIS A 1 74 ? 5.097 5.276 -2.948 1.00 92.50 74 HIS A C 1
ATOM 568 O O . HIS A 1 74 ? 4.363 6.125 -3.455 1.00 92.50 74 HIS A O 1
ATOM 574 N N . TRP A 1 75 ? 4.643 4.281 -2.197 1.00 94.00 75 TRP A N 1
ATOM 575 C CA . TRP A 1 75 ? 3.295 4.235 -1.664 1.00 94.00 75 TRP A CA 1
ATOM 576 C C . TRP A 1 75 ? 3.340 4.147 -0.148 1.00 94.00 75 TRP A C 1
ATOM 578 O O . TRP A 1 75 ? 4.081 3.342 0.418 1.00 94.00 75 TRP A O 1
ATOM 588 N N . GLN A 1 76 ? 2.479 4.936 0.482 1.00 92.19 76 GLN A N 1
ATOM 589 C CA . GLN A 1 76 ? 2.189 4.868 1.902 1.00 92.19 76 GLN A CA 1
ATOM 590 C C . GLN A 1 76 ? 0.669 4.937 2.103 1.00 92.19 76 GLN A C 1
ATOM 592 O O . GLN A 1 76 ? -0.022 5.534 1.269 1.00 92.19 76 GLN A O 1
ATOM 597 N N . PRO A 1 77 ? 0.140 4.353 3.187 1.00 91.75 77 PRO A N 1
ATOM 598 C CA . PRO A 1 77 ? -1.278 4.432 3.506 1.00 91.75 77 PRO A CA 1
ATOM 599 C C . PRO A 1 77 ? -1.766 5.885 3.616 1.00 91.75 77 PRO A C 1
ATOM 601 O O . PRO A 1 77 ? -1.080 6.728 4.193 1.00 91.75 77 PRO A O 1
ATOM 604 N N . SER A 1 78 ? -2.957 6.183 3.087 1.00 87.31 78 SER A N 1
ATOM 605 C CA . SER A 1 78 ? -3.561 7.519 3.164 1.00 87.31 78 SER A CA 1
ATOM 606 C C . SER A 1 78 ? -4.645 7.631 4.248 1.00 87.31 78 SER A C 1
ATOM 608 O O . SER A 1 78 ? -5.347 6.670 4.589 1.00 87.31 78 SER A O 1
ATOM 610 N N . GLY A 1 79 ? -4.782 8.831 4.822 1.00 88.38 79 GLY A N 1
ATOM 611 C CA . GLY A 1 79 ? -5.718 9.109 5.914 1.00 88.38 79 GLY A CA 1
ATOM 612 C C . GLY A 1 79 ? -5.372 8.345 7.195 1.00 88.38 79 GLY A C 1
ATOM 613 O O . GLY A 1 79 ? -4.216 8.287 7.592 1.00 88.38 79 GLY A O 1
ATOM 614 N N . ASN A 1 80 ? -6.380 7.748 7.835 1.00 89.19 80 ASN A N 1
ATOM 615 C CA . ASN A 1 80 ? -6.200 6.980 9.076 1.00 89.19 80 ASN A CA 1
ATOM 616 C C . ASN A 1 80 ? -5.694 5.547 8.846 1.00 89.19 80 ASN A C 1
ATOM 618 O O . ASN A 1 80 ? -5.474 4.819 9.811 1.00 89.19 80 ASN A O 1
ATOM 622 N N . THR A 1 81 ? -5.547 5.121 7.590 1.00 92.44 81 THR A N 1
ATOM 623 C CA . THR A 1 81 ? -5.229 3.727 7.269 1.00 92.44 81 THR A CA 1
ATOM 624 C C . THR A 1 81 ? -3.797 3.372 7.635 1.00 92.44 81 THR A C 1
ATOM 626 O O . THR A 1 81 ? -2.918 4.229 7.661 1.00 92.44 81 THR A O 1
ATOM 629 N N . VAL A 1 82 ? -3.549 2.091 7.901 1.00 93.19 82 VAL A N 1
ATOM 630 C CA . VAL A 1 82 ? -2.203 1.590 8.204 1.00 93.19 82 VAL A CA 1
ATOM 631 C C . VAL A 1 82 ? -1.878 0.351 7.391 1.00 93.19 82 VAL A C 1
ATOM 633 O O . VAL A 1 82 ? -2.745 -0.486 7.132 1.00 93.19 82 VAL A O 1
ATOM 636 N N . LEU A 1 83 ? -0.611 0.214 7.012 1.00 93.38 83 LEU A N 1
ATOM 637 C CA . LEU A 1 83 ? -0.079 -1.021 6.458 1.00 93.38 83 LEU A CA 1
ATOM 638 C C . LEU A 1 83 ? 0.243 -1.959 7.626 1.00 93.38 83 LEU A C 1
ATOM 640 O O . LEU A 1 83 ? 0.999 -1.600 8.524 1.00 93.38 83 LEU A O 1
ATOM 644 N N . LYS A 1 84 ? -0.362 -3.148 7.632 1.00 91.31 84 LYS A N 1
ATOM 645 C CA . LYS A 1 84 ? -0.120 -4.174 8.659 1.00 91.31 84 LYS A CA 1
ATOM 646 C C . LYS A 1 84 ? 0.981 -5.155 8.251 1.00 91.31 84 LYS A C 1
ATOM 648 O O . LYS A 1 84 ? 1.642 -5.737 9.106 1.00 91.31 84 LYS A O 1
ATOM 653 N N . SER A 1 85 ? 1.156 -5.349 6.945 1.00 87.31 85 SER A N 1
ATOM 654 C CA . SER A 1 85 ? 2.267 -6.113 6.374 1.00 87.31 85 SER A CA 1
ATOM 655 C C . SER A 1 85 ? 3.602 -5.387 6.574 1.00 87.31 85 SER A C 1
ATOM 657 O O . SER A 1 85 ? 3.624 -4.179 6.778 1.00 87.31 85 SER A O 1
ATOM 659 N N . ALA A 1 86 ? 4.715 -6.117 6.493 1.00 86.38 86 ALA A N 1
ATOM 660 C CA . ALA A 1 86 ? 6.042 -5.512 6.557 1.00 86.38 86 ALA A CA 1
ATOM 661 C C . ALA A 1 86 ? 6.316 -4.619 5.335 1.00 86.38 86 ALA A C 1
ATOM 663 O O . ALA A 1 86 ? 5.932 -4.962 4.209 1.00 86.38 86 ALA A O 1
ATOM 664 N N . ASP A 1 87 ? 7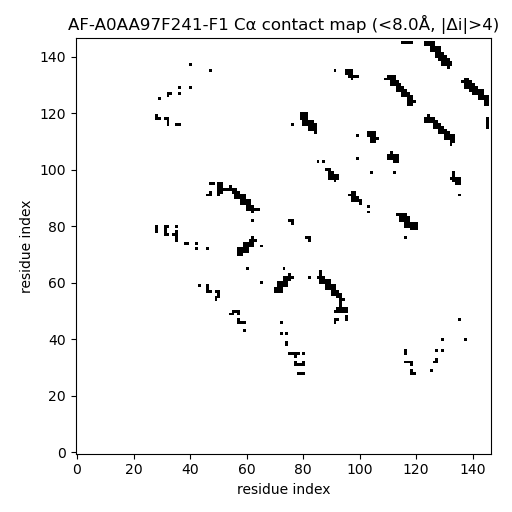.030 -3.517 5.561 1.00 89.50 87 ASP A N 1
ATOM 665 C CA . ASP A 1 87 ? 7.515 -2.634 4.502 1.00 89.50 87 ASP A CA 1
ATOM 666 C C . ASP A 1 87 ? 8.326 -3.441 3.481 1.00 89.50 87 ASP A C 1
ATOM 668 O O . ASP A 1 87 ? 9.184 -4.253 3.835 1.00 89.50 87 ASP A O 1
ATOM 672 N N . THR A 1 88 ? 8.019 -3.263 2.197 1.00 89.75 88 THR A N 1
ATOM 673 C CA . THR A 1 88 ? 8.571 -4.093 1.121 1.00 89.75 88 THR A CA 1
ATOM 674 C C . THR A 1 88 ? 8.856 -3.251 -0.113 1.00 89.75 88 THR A C 1
ATOM 676 O O . THR A 1 88 ? 8.037 -2.428 -0.523 1.00 89.75 88 THR A O 1
ATOM 679 N N . THR A 1 89 ? 9.985 -3.518 -0.767 1.00 91.12 89 THR A N 1
ATOM 680 C CA . THR A 1 89 ? 10.290 -2.968 -2.092 1.00 91.12 89 THR A CA 1
ATOM 681 C C . THR A 1 89 ? 10.076 -4.033 -3.162 1.00 91.12 89 THR A C 1
ATOM 683 O O . THR A 1 89 ? 10.670 -5.111 -3.121 1.00 91.12 89 THR A O 1
ATOM 686 N N . LEU A 1 90 ? 9.214 -3.728 -4.126 1.00 91.81 90 LEU A N 1
ATOM 687 C CA . LEU A 1 90 ? 8.948 -4.552 -5.296 1.00 91.81 90 LEU A CA 1
ATOM 688 C C . LEU A 1 90 ? 9.759 -4.057 -6.484 1.00 91.81 90 LEU A C 1
ATOM 690 O O . LEU A 1 90 ? 9.838 -2.856 -6.739 1.00 91.81 90 LEU A O 1
ATOM 694 N N . THR A 1 91 ? 10.276 -4.998 -7.264 1.00 93.69 91 THR A N 1
ATOM 695 C CA . THR A 1 91 ? 11.055 -4.694 -8.463 1.00 93.69 91 THR A CA 1
ATOM 696 C C . THR A 1 91 ? 10.291 -5.150 -9.699 1.00 93.69 91 THR A C 1
ATOM 698 O O . THR A 1 91 ? 10.166 -6.351 -9.958 1.00 93.69 91 THR A O 1
ATOM 701 N N . PHE A 1 92 ? 9.782 -4.192 -10.471 1.00 94.56 92 PHE A N 1
ATOM 702 C CA . PHE A 1 92 ? 9.164 -4.429 -11.771 1.00 94.56 92 PHE A CA 1
ATOM 703 C C . PHE A 1 92 ? 10.248 -4.486 -12.839 1.00 94.56 92 PHE A C 1
ATOM 705 O O . PHE A 1 92 ? 10.979 -3.521 -13.052 1.00 94.56 92 PHE A O 1
ATOM 712 N N . MET A 1 93 ? 10.356 -5.628 -13.509 1.00 95.31 93 MET A N 1
ATOM 713 C CA . MET A 1 93 ? 11.320 -5.840 -14.583 1.00 95.31 93 MET A CA 1
ATOM 714 C C . MET A 1 93 ? 10.758 -5.366 -15.937 1.00 95.31 93 MET A C 1
ATOM 716 O O . MET A 1 93 ? 9.537 -5.361 -16.122 1.00 95.31 93 MET A O 1
ATOM 720 N N . PRO A 1 94 ? 11.619 -5.062 -16.930 1.00 94.75 94 PRO A N 1
ATOM 721 C CA . PRO A 1 94 ? 11.199 -4.636 -18.272 1.00 94.75 94 PRO A CA 1
ATOM 722 C C . PRO A 1 94 ? 10.249 -5.594 -19.009 1.00 94.75 94 PRO A C 1
ATOM 724 O O . PRO A 1 94 ? 9.504 -5.193 -19.896 1.00 94.75 94 PRO A O 1
ATOM 727 N N . ASN A 1 95 ? 10.257 -6.877 -18.644 1.00 92.25 95 ASN A N 1
ATOM 728 C CA . ASN A 1 95 ? 9.359 -7.902 -19.186 1.00 92.25 95 ASN A CA 1
ATOM 729 C C . ASN A 1 95 ? 7.974 -7.934 -18.499 1.00 92.25 95 ASN A C 1
ATOM 731 O O . ASN A 1 95 ? 7.160 -8.811 -18.785 1.00 92.25 95 ASN A O 1
ATOM 735 N N . GLY A 1 96 ? 7.702 -7.009 -17.574 1.00 88.69 96 GLY A N 1
ATOM 736 C CA . GLY A 1 96 ? 6.450 -6.931 -16.824 1.00 88.69 96 GLY A CA 1
ATOM 737 C C . GLY A 1 96 ? 6.316 -7.957 -15.696 1.00 88.69 96 GLY A C 1
ATOM 738 O O . GLY A 1 96 ? 5.246 -8.037 -15.084 1.00 88.69 96 GLY A O 1
ATOM 739 N N . LEU A 1 97 ? 7.367 -8.737 -15.426 1.00 92.44 97 LEU A N 1
ATOM 740 C CA . LEU A 1 97 ? 7.445 -9.639 -14.283 1.00 92.44 97 LEU A CA 1
ATOM 741 C C . LEU A 1 97 ? 7.887 -8.889 -13.025 1.00 92.44 97 LEU A C 1
ATOM 743 O O . LEU A 1 97 ? 8.492 -7.818 -13.082 1.00 92.44 97 LEU A O 1
ATOM 747 N N . LEU A 1 98 ? 7.607 -9.500 -11.881 1.00 92.25 98 LEU A N 1
ATOM 748 C CA . LEU A 1 98 ? 7.999 -9.002 -10.576 1.00 92.25 98 LEU A CA 1
ATOM 749 C C . LEU A 1 98 ? 9.119 -9.861 -9.993 1.00 92.25 98 LEU A C 1
ATOM 751 O O . LEU A 1 98 ? 8.981 -11.084 -9.903 1.00 92.25 98 LEU A O 1
ATOM 755 N N . ASN A 1 99 ? 10.189 -9.222 -9.530 1.00 90.31 99 ASN A N 1
ATOM 756 C CA . ASN A 1 99 ? 11.123 -9.851 -8.607 1.00 90.31 99 ASN A CA 1
ATOM 757 C C . ASN A 1 99 ? 10.642 -9.560 -7.174 1.00 90.31 99 ASN A C 1
ATOM 759 O O . ASN A 1 99 ? 10.796 -8.446 -6.674 1.00 90.31 99 ASN A O 1
ATOM 763 N N . ILE A 1 100 ? 9.967 -10.545 -6.570 1.00 84.62 100 ILE A N 1
ATOM 764 C CA . ILE A 1 100 ? 9.421 -10.471 -5.206 1.00 84.62 100 ILE A CA 1
ATOM 765 C C . ILE A 1 100 ? 10.491 -10.985 -4.238 1.00 84.62 100 ILE A C 1
ATOM 767 O O . ILE A 1 100 ? 10.952 -12.118 -4.423 1.00 84.62 100 ILE A O 1
ATOM 771 N N . PRO A 1 101 ? 10.857 -10.226 -3.194 1.00 81.69 101 PRO A N 1
ATOM 772 C CA . PRO A 1 101 ? 11.780 -10.723 -2.188 1.00 81.69 101 PRO A CA 1
ATOM 773 C C . PRO A 1 101 ? 11.156 -11.889 -1.405 1.00 81.69 101 PRO A C 1
ATOM 775 O O . PRO A 1 101 ? 9.963 -11.893 -1.107 1.00 81.69 101 PRO A O 1
ATOM 778 N N . SER A 1 102 ? 11.965 -12.893 -1.060 1.00 76.38 102 SER A N 1
ATOM 779 C CA . SER A 1 102 ? 11.495 -14.158 -0.469 1.00 76.38 102 SER A CA 1
ATOM 780 C C . SER A 1 102 ? 10.686 -13.985 0.820 1.00 76.38 102 SER A C 1
ATOM 782 O O . SER A 1 102 ? 9.738 -14.730 1.038 1.00 76.38 102 SER A O 1
ATOM 784 N N . HIS A 1 103 ? 11.002 -12.981 1.641 1.00 77.00 103 HIS A N 1
ATOM 785 C CA . HIS A 1 103 ? 10.280 -12.689 2.885 1.00 77.00 103 HIS A CA 1
ATOM 786 C C . HIS A 1 103 ? 8.866 -12.125 2.663 1.00 77.00 103 HIS A C 1
ATOM 788 O O . HIS A 1 103 ? 8.020 -12.249 3.542 1.00 77.00 103 HIS A O 1
ATOM 794 N N . ALA A 1 104 ? 8.599 -11.518 1.504 1.00 71.69 104 ALA A N 1
ATOM 795 C CA . ALA A 1 104 ? 7.295 -10.948 1.159 1.00 71.69 104 ALA A CA 1
ATOM 796 C C . ALA A 1 104 ? 6.412 -11.934 0.371 1.00 71.69 104 ALA A C 1
ATOM 798 O O . ALA A 1 104 ? 5.288 -11.617 -0.023 1.00 71.69 104 ALA A O 1
ATOM 799 N N . MET A 1 105 ? 6.926 -13.135 0.102 1.00 76.31 105 MET A N 1
ATOM 800 C CA . MET A 1 105 ? 6.294 -14.120 -0.757 1.00 76.31 105 MET A CA 1
ATOM 801 C C . MET A 1 105 ? 5.491 -15.142 0.048 1.00 76.31 105 MET A C 1
ATOM 803 O O . MET A 1 105 ? 5.991 -15.772 0.974 1.00 76.31 105 MET A O 1
ATOM 807 N N . VAL A 1 106 ? 4.251 -15.380 -0.371 1.00 77.12 106 VAL A N 1
ATOM 808 C CA . VAL A 1 106 ? 3.410 -16.444 0.176 1.00 77.12 106 VAL A CA 1
ATOM 809 C C . VAL A 1 106 ? 3.738 -17.757 -0.538 1.00 77.12 106 VAL A C 1
ATOM 811 O O . VAL A 1 106 ? 3.570 -17.871 -1.758 1.00 77.12 106 VAL A O 1
ATOM 814 N N . HIS A 1 107 ? 4.191 -18.761 0.219 1.00 67.38 107 HIS A N 1
ATOM 815 C CA . HIS A 1 107 ? 4.498 -20.107 -0.278 1.00 67.38 107 HIS A CA 1
ATOM 816 C C . HIS A 1 107 ? 3.217 -20.866 -0.646 1.00 67.38 107 HIS A C 1
ATOM 818 O O . HIS A 1 107 ? 2.668 -21.646 0.124 1.00 67.38 107 HIS A O 1
ATOM 824 N N . THR A 1 108 ? 2.728 -20.607 -1.851 1.00 65.19 108 THR A N 1
ATOM 825 C CA . THR A 1 108 ? 1.613 -21.311 -2.488 1.00 65.19 108 THR A CA 1
ATOM 826 C C . THR A 1 108 ? 2.013 -21.681 -3.917 1.00 65.19 108 THR A C 1
ATOM 828 O O . THR A 1 108 ? 2.940 -21.070 -4.463 1.00 65.19 108 THR A O 1
ATOM 831 N N . PRO A 1 109 ? 1.311 -22.628 -4.569 1.00 58.25 109 PRO A N 1
ATOM 832 C CA . PRO A 1 109 ? 1.588 -23.022 -5.957 1.00 58.25 109 PRO A CA 1
ATOM 833 C C . PRO A 1 109 ? 1.595 -21.842 -6.945 1.00 58.25 109 PRO A C 1
ATOM 835 O O . PRO A 1 109 ? 2.216 -21.908 -8.001 1.00 58.25 109 PRO A O 1
ATOM 838 N N . THR A 1 110 ? 0.925 -20.744 -6.583 1.00 62.03 110 THR A N 1
ATOM 839 C CA . THR A 1 110 ? 0.786 -19.513 -7.365 1.00 62.03 110 THR A CA 1
ATOM 840 C C . THR A 1 110 ? 1.488 -18.308 -6.735 1.00 62.03 110 THR A C 1
ATOM 842 O O . THR A 1 110 ? 1.027 -17.194 -6.939 1.00 62.03 110 THR A O 1
ATOM 845 N N . ALA A 1 111 ? 2.572 -18.496 -5.976 1.00 71.38 111 ALA A N 1
ATOM 846 C CA . ALA A 1 111 ? 3.630 -17.501 -5.761 1.00 71.38 111 ALA A CA 1
ATOM 847 C C . ALA A 1 111 ? 3.204 -16.007 -5.854 1.00 71.38 111 ALA A C 1
ATOM 849 O O . ALA A 1 111 ? 3.414 -15.354 -6.888 1.00 71.38 111 ALA A O 1
ATOM 850 N N . PHE A 1 112 ? 2.618 -15.458 -4.784 1.00 83.12 112 PHE A N 1
ATOM 851 C CA . PHE A 1 112 ? 2.157 -14.064 -4.718 1.00 83.12 112 PHE A CA 1
ATOM 852 C C . PHE A 1 112 ? 2.694 -13.324 -3.486 1.00 83.12 112 PHE A C 1
ATOM 854 O O . PHE A 1 112 ? 3.036 -13.936 -2.481 1.00 83.12 112 PHE A O 1
ATOM 861 N N . CYS A 1 113 ? 2.767 -12.000 -3.583 1.00 88.25 113 CYS A N 1
ATOM 862 C CA . CYS A 1 113 ? 3.032 -11.069 -2.489 1.00 88.25 113 CYS A CA 1
ATOM 863 C C . CYS A 1 113 ? 1.706 -10.444 -2.047 1.00 88.25 113 CYS A C 1
ATOM 865 O O . CYS A 1 113 ? 0.868 -10.146 -2.903 1.00 88.25 113 CYS A O 1
ATOM 867 N N . SER A 1 114 ? 1.493 -10.249 -0.744 1.00 89.88 114 SER A N 1
ATOM 868 C CA . SER A 1 114 ? 0.236 -9.714 -0.203 1.00 89.88 114 SER A CA 1
ATOM 869 C C . SER A 1 114 ? 0.451 -8.542 0.747 1.00 89.88 114 SER A C 1
ATOM 871 O O . SER A 1 114 ? 1.273 -8.638 1.654 1.00 89.88 114 SER A O 1
ATOM 873 N N . PHE A 1 115 ? -0.357 -7.496 0.587 1.00 91.62 115 PHE A N 1
ATOM 874 C CA . PHE A 1 115 ? -0.348 -6.297 1.423 1.00 91.62 115 PHE A CA 1
ATOM 875 C C . PHE A 1 115 ? -1.691 -6.156 2.119 1.00 91.62 115 PHE A C 1
ATOM 877 O O . PHE A 1 115 ? -2.712 -6.010 1.447 1.00 91.62 115 PHE A O 1
ATOM 884 N N . MET A 1 116 ? -1.693 -6.215 3.448 1.00 93.19 116 MET A N 1
ATOM 885 C CA . MET A 1 116 ? -2.877 -5.962 4.257 1.00 93.19 116 MET A CA 1
ATOM 886 C C . MET A 1 116 ? -2.874 -4.514 4.733 1.00 93.19 116 MET A C 1
ATOM 888 O O . MET A 1 116 ? -1.970 -4.085 5.450 1.00 93.19 116 MET A O 1
ATOM 892 N N . ILE A 1 117 ? -3.914 -3.788 4.348 1.00 94.31 117 ILE A N 1
ATOM 893 C CA . ILE A 1 117 ? -4.183 -2.415 4.760 1.00 94.31 117 ILE A CA 1
ATOM 894 C C . ILE A 1 117 ? -5.361 -2.453 5.726 1.00 94.31 117 ILE A C 1
ATOM 896 O O . ILE A 1 117 ? -6.365 -3.105 5.434 1.00 94.31 117 ILE A O 1
ATOM 900 N N . CYS A 1 118 ? -5.254 -1.765 6.855 1.00 94.44 118 CYS A N 1
ATOM 901 C CA . CYS A 1 118 ? -6.312 -1.652 7.852 1.00 94.44 118 CYS A CA 1
ATOM 902 C C . CYS A 1 118 ? -6.882 -0.234 7.902 1.00 94.44 118 CYS A C 1
ATOM 904 O O . CYS A 1 118 ? -6.190 0.730 7.579 1.00 94.44 118 CYS A O 1
ATOM 906 N N . ASP A 1 119 ? -8.150 -0.109 8.296 1.00 93.38 119 ASP A N 1
ATOM 907 C CA . ASP A 1 119 ? -8.885 1.162 8.341 1.00 93.38 119 ASP A CA 1
ATOM 908 C C . ASP A 1 119 ? -8.368 2.161 9.389 1.00 93.38 119 ASP A C 1
ATOM 910 O O . ASP A 1 119 ? -8.549 3.367 9.218 1.00 93.38 119 ASP A O 1
ATOM 914 N N . GLN A 1 120 ? -7.715 1.670 10.444 1.00 90.44 120 GLN A N 1
ATOM 915 C CA . GLN A 1 120 ? -7.084 2.475 11.491 1.00 90.44 120 GLN A CA 1
ATOM 916 C C . GLN A 1 120 ? -5.958 1.720 12.209 1.00 90.44 120 GLN A C 1
ATOM 918 O O . GLN A 1 120 ? -5.868 0.499 12.122 1.00 90.44 120 GLN A O 1
ATOM 923 N N . ALA A 1 121 ? -5.099 2.440 12.936 1.00 84.81 121 ALA A N 1
ATOM 924 C CA . ALA A 1 121 ? -3.994 1.847 13.699 1.00 84.81 121 ALA A CA 1
ATOM 925 C C . ALA A 1 121 ? -4.460 1.077 14.948 1.00 84.81 121 ALA A C 1
ATOM 927 O O . ALA A 1 121 ? -3.922 0.021 15.280 1.00 84.81 121 ALA A O 1
ATOM 928 N N . VAL A 1 122 ? -5.464 1.614 15.647 1.00 82.50 122 VAL A N 1
ATOM 929 C CA . VAL A 1 122 ? -5.968 1.103 16.929 1.00 82.50 122 VAL A CA 1
ATOM 930 C C . VAL A 1 122 ? -7.433 0.717 16.762 1.00 82.50 122 VAL A C 1
ATOM 932 O O . VAL A 1 122 ? -8.204 1.475 16.184 1.00 82.50 122 VAL A O 1
ATOM 935 N N . ALA A 1 123 ? -7.823 -0.460 17.263 1.00 83.31 123 ALA A N 1
ATOM 936 C CA . ALA A 1 123 ? -9.187 -0.994 17.150 1.00 83.31 123 ALA A CA 1
ATOM 937 C C . ALA A 1 123 ? -9.705 -1.109 15.699 1.00 83.31 123 ALA A C 1
ATOM 939 O O . ALA A 1 123 ? -10.892 -0.909 15.425 1.00 83.31 123 ALA A O 1
ATOM 940 N N . ALA A 1 124 ? -8.812 -1.437 14.765 1.00 86.31 124 ALA A N 1
ATOM 941 C CA . ALA A 1 124 ? -9.143 -1.681 13.368 1.00 86.31 124 ALA A CA 1
ATOM 942 C C . ALA A 1 124 ? -10.224 -2.757 13.217 1.00 86.31 124 ALA A C 1
ATOM 944 O O . ALA A 1 124 ? -10.142 -3.823 13.826 1.00 86.31 124 ALA A O 1
ATOM 945 N N . GLN A 1 125 ? -11.238 -2.483 12.400 1.00 87.12 125 GLN A N 1
ATOM 946 C CA . GLN A 1 125 ? -12.360 -3.406 12.182 1.00 87.12 125 GLN A CA 1
ATOM 947 C C . GLN A 1 125 ? -12.356 -3.971 10.767 1.00 87.12 125 GLN A C 1
ATOM 949 O O . GLN A 1 125 ? -12.808 -5.096 10.548 1.00 87.12 125 GLN A O 1
ATOM 954 N N . ARG A 1 126 ? -11.846 -3.198 9.805 1.00 91.31 126 ARG A N 1
ATOM 955 C CA . ARG A 1 126 ? -11.871 -3.535 8.383 1.00 91.31 126 ARG A CA 1
ATOM 956 C C . ARG A 1 126 ? -10.462 -3.584 7.818 1.00 91.31 126 ARG A C 1
ATOM 958 O O . ARG A 1 126 ? -9.602 -2.784 8.179 1.00 91.31 126 ARG A O 1
ATOM 965 N N . SER A 1 127 ? -10.248 -4.508 6.895 1.00 94.12 127 SER A N 1
ATOM 966 C CA . SER A 1 127 ? -9.010 -4.618 6.138 1.00 94.12 127 SER A CA 1
ATOM 967 C C . SER A 1 127 ? -9.273 -4.835 4.654 1.00 94.12 127 SER A C 1
ATOM 969 O O . SER A 1 127 ? -10.307 -5.378 4.254 1.00 94.12 127 SER A O 1
ATOM 971 N N . LYS A 1 128 ? -8.308 -4.414 3.836 1.00 94.50 128 LYS A N 1
ATOM 972 C CA . LYS A 1 128 ? -8.183 -4.797 2.433 1.00 94.50 128 LYS A CA 1
ATOM 973 C C . LYS A 1 128 ? -6.839 -5.460 2.220 1.00 94.50 128 LYS A C 1
ATOM 975 O O . LYS A 1 128 ? -5.801 -4.878 2.508 1.00 94.50 128 LYS A O 1
ATOM 980 N N . THR A 1 129 ? -6.869 -6.683 1.706 1.00 93.19 129 THR A N 1
ATOM 981 C CA . THR A 1 129 ? -5.667 -7.428 1.340 1.00 93.19 129 THR A CA 1
ATOM 982 C C . THR A 1 129 ? -5.525 -7.453 -0.172 1.00 93.19 129 THR A C 1
ATOM 984 O O . THR A 1 129 ? -6.374 -8.019 -0.862 1.00 93.19 129 THR A O 1
ATOM 987 N N . ILE A 1 130 ? -4.456 -6.851 -0.685 1.00 93.38 130 ILE A N 1
ATOM 988 C CA . ILE A 1 130 ? -4.126 -6.819 -2.112 1.00 93.38 130 ILE A CA 1
ATOM 989 C C . ILE A 1 130 ? -3.038 -7.852 -2.377 1.00 93.38 130 ILE A C 1
ATOM 991 O O . ILE A 1 130 ? -1.985 -7.817 -1.745 1.00 93.38 130 ILE A O 1
ATOM 995 N N . SER A 1 131 ? -3.274 -8.759 -3.323 1.00 91.38 131 SER A N 1
ATOM 996 C CA . SER A 1 131 ? -2.306 -9.786 -3.718 1.00 91.38 131 SER A CA 1
ATOM 997 C C . SER A 1 131 ? -1.831 -9.584 -5.152 1.00 91.38 131 SER A C 1
ATOM 999 O O . SER A 1 131 ? -2.642 -9.483 -6.077 1.00 91.38 131 SER A O 1
ATOM 1001 N N . ILE A 1 132 ? -0.513 -9.580 -5.351 1.00 91.38 132 ILE A N 1
ATOM 1002 C CA . ILE A 1 132 ? 0.143 -9.483 -6.658 1.00 91.38 13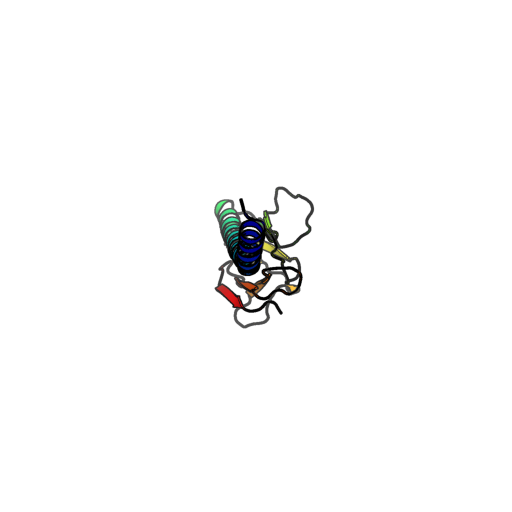2 ILE A CA 1
ATOM 1003 C C . ILE A 1 132 ? 1.009 -10.715 -6.917 1.00 91.38 132 ILE A C 1
ATOM 1005 O O . ILE A 1 132 ? 1.753 -11.176 -6.059 1.00 91.38 132 ILE A O 1
ATOM 1009 N N . SER A 1 133 ? 0.919 -11.262 -8.121 1.00 89.88 133 SER A N 1
ATOM 1010 C CA . SER A 1 133 ? 1.723 -12.414 -8.541 1.00 89.88 133 SER A CA 1
ATOM 1011 C C . SER A 1 133 ? 3.099 -12.020 -9.065 1.00 89.88 133 SER A C 1
ATOM 1013 O O . SER A 1 133 ? 3.297 -10.892 -9.519 1.00 89.88 133 SER A O 1
ATOM 1015 N N . ARG A 1 134 ? 4.017 -12.993 -9.161 1.00 88.62 134 ARG A N 1
ATOM 1016 C CA . ARG A 1 134 ? 5.280 -12.832 -9.915 1.00 88.62 134 ARG A CA 1
ATOM 1017 C C . ARG A 1 134 ? 5.080 -12.390 -11.371 1.00 88.62 134 ARG A C 1
ATOM 1019 O O . ARG A 1 134 ? 5.989 -11.835 -11.973 1.00 88.62 134 ARG A O 1
ATOM 1026 N N . MET A 1 135 ? 3.890 -12.594 -11.940 1.00 87.81 135 MET A N 1
ATOM 1027 C CA . MET A 1 135 ? 3.530 -12.140 -13.291 1.00 87.81 135 MET A CA 1
ATOM 1028 C C . MET A 1 135 ? 3.129 -10.650 -13.345 1.00 87.81 135 MET A C 1
ATOM 1030 O O . MET A 1 135 ? 2.568 -10.186 -14.343 1.00 87.81 135 MET A O 1
ATOM 1034 N N . GLY A 1 136 ? 3.302 -9.912 -12.241 1.00 84.69 136 GLY A N 1
ATOM 1035 C CA . GLY A 1 136 ? 2.941 -8.499 -12.114 1.00 84.69 136 GLY A CA 1
ATOM 1036 C C . GLY A 1 136 ? 1.434 -8.240 -12.195 1.00 84.69 136 GLY A C 1
ATOM 1037 O O . GLY A 1 136 ? 1.009 -7.121 -12.480 1.00 84.69 136 GLY A O 1
ATOM 1038 N N . ARG A 1 137 ? 0.603 -9.284 -12.067 1.00 86.31 137 ARG A N 1
ATOM 1039 C CA . ARG A 1 137 ? -0.864 -9.184 -12.111 1.00 86.31 137 ARG A CA 1
ATOM 1040 C C . ARG A 1 137 ? -1.414 -9.125 -10.699 1.00 86.31 137 ARG A C 1
ATOM 1042 O O . ARG A 1 137 ? -1.056 -9.976 -9.880 1.00 86.31 137 ARG A O 1
ATOM 1049 N N . ILE A 1 138 ? -2.314 -8.175 -10.465 1.00 89.00 138 ILE A N 1
ATOM 1050 C CA . ILE A 1 138 ? -3.140 -8.116 -9.259 1.00 89.00 138 ILE A CA 1
ATOM 1051 C C . ILE A 1 138 ? -4.129 -9.278 -9.346 1.00 89.00 138 ILE A C 1
ATOM 1053 O O . ILE A 1 138 ? -4.939 -9.329 -10.269 1.00 89.00 138 ILE A O 1
ATOM 1057 N N . GLN A 1 139 ? -3.996 -10.247 -8.444 1.00 82.81 139 GLN A N 1
ATOM 1058 C CA . GLN A 1 139 ? -4.797 -11.472 -8.450 1.00 82.81 139 GLN A CA 1
ATOM 1059 C C . GLN A 1 139 ? -6.069 -11.333 -7.620 1.00 82.81 139 GLN A C 1
ATOM 1061 O O . GLN A 1 139 ? -7.096 -11.904 -7.978 1.00 82.81 139 GLN A O 1
ATOM 1066 N N . LYS A 1 140 ? -5.996 -10.620 -6.492 1.00 78.31 140 LYS A N 1
ATOM 1067 C CA . LYS A 1 140 ? -7.096 -10.564 -5.533 1.00 78.31 140 LYS A CA 1
ATOM 1068 C C . LYS A 1 140 ? -7.056 -9.274 -4.725 1.00 78.31 140 LYS A C 1
ATOM 1070 O O . LYS A 1 140 ? -5.984 -8.844 -4.305 1.00 78.31 140 LYS A O 1
ATOM 1075 N N . VAL A 1 141 ? -8.233 -8.706 -4.490 1.00 88.31 141 VAL A N 1
ATOM 1076 C CA . VAL A 1 141 ? -8.477 -7.692 -3.461 1.00 88.31 141 VAL A CA 1
ATOM 1077 C C . VAL A 1 141 ? -9.536 -8.287 -2.544 1.00 88.31 141 VAL A C 1
ATOM 1079 O O . VAL A 1 141 ? -10.651 -8.551 -2.985 1.00 88.31 141 VAL A O 1
ATOM 1082 N N . VAL A 1 142 ? -9.158 -8.606 -1.308 1.00 90.50 142 VAL A N 1
ATOM 1083 C CA . VAL A 1 142 ? -10.041 -9.253 -0.327 1.00 90.50 142 VAL A CA 1
ATOM 1084 C C . VAL A 1 142 ? -10.371 -8.268 0.768 1.00 90.50 142 VAL A C 1
ATOM 1086 O O . VAL A 1 142 ? -9.463 -7.738 1.401 1.00 90.50 142 VAL A O 1
ATOM 1089 N N . GLU A 1 143 ? -11.658 -8.061 1.010 1.00 91.81 143 GLU A N 1
ATOM 1090 C CA . GLU A 1 143 ? -12.127 -7.351 2.194 1.00 91.81 143 GLU A CA 1
ATOM 1091 C C . GLU A 1 143 ? -12.214 -8.319 3.374 1.00 91.81 143 GLU A C 1
ATOM 1093 O O . GLU A 1 143 ? -12.615 -9.475 3.218 1.00 91.81 143 GLU A O 1
ATOM 1098 N N . GLY A 1 144 ? -11.823 -7.862 4.558 1.00 90.75 144 GLY A N 1
ATOM 1099 C CA . GLY A 1 144 ? -11.802 -8.699 5.748 1.00 90.75 144 GLY A CA 1
ATOM 1100 C C . GLY A 1 144 ? -11.767 -7.898 7.038 1.00 90.75 144 GLY A C 1
ATOM 1101 O O . GLY A 1 144 ? -12.024 -6.694 7.059 1.00 90.75 144 GLY A O 1
ATOM 1102 N N . LYS A 1 145 ? -11.453 -8.597 8.130 1.00 89.62 145 LYS A N 1
ATOM 1103 C CA . LYS A 1 145 ? -11.135 -7.976 9.417 1.00 89.62 145 LYS A CA 1
ATOM 1104 C C . LYS A 1 145 ? -9.638 -7.698 9.487 1.00 89.62 145 LYS A C 1
ATOM 1106 O O . LYS A 1 145 ? -8.843 -8.456 8.929 1.00 89.62 145 LYS A O 1
ATOM 1111 N N . CYS A 1 146 ? -9.262 -6.610 10.147 1.00 86.50 146 CYS A N 1
ATOM 1112 C CA . CYS A 1 146 ? -7.865 -6.383 10.496 1.00 86.50 146 CYS A CA 1
ATOM 1113 C C . CYS A 1 146 ? -7.530 -7.261 11.709 1.00 86.50 146 CYS A C 1
ATOM 1115 O O . CYS A 1 146 ? -8.177 -7.121 12.747 1.00 86.50 146 CYS A O 1
ATOM 1117 N N . LEU A 1 147 ? -6.587 -8.191 11.547 1.00 79.44 147 LEU A N 1
ATOM 1118 C CA . LEU A 1 147 ? -6.109 -9.106 12.589 1.00 79.44 147 LEU A CA 1
ATOM 1119 C C . LEU A 1 147 ? -4.601 -8.919 12.789 1.00 79.44 147 LEU A C 1
ATOM 1121 O O . LEU A 1 147 ? -3.910 -8.584 11.799 1.00 79.44 147 LEU A O 1
#